Protein AF-A0A929F7S6-F1 (afdb_monomer_lite)

pLDDT: mean 72.22, std 9.47, range [52.81, 84.94]

Sequence (37 aa):
MPIYEYRCRVCGATSEYLIGVGKDENISCKECGSTEM

Secondary structure (DSSP, 8-state):
--PEEEE-TTT--EEEE---TT-------TTT--S--

Structure (mmCIF, N/CA/C/O backbone):
data_AF-A0A929F7S6-F1
#
_entry.id   AF-A0A929F7S6-F1
#
loop_
_atom_site.group_PDB
_atom_site.id
_atom_site.type_symbol
_atom_site.label_atom_id
_atom_site.label_alt_id
_atom_site.label_comp_id
_atom_site.label_asym_id
_atom_site.label_entity_id
_atom_site.label_seq_id
_atom_site.pdbx_PDB_ins_code
_atom_site.Cartn_x
_atom_site.Cartn_y
_atom_site.Cartn_z
_atom_site.occupancy
_atom_site.B_iso_or_equiv
_atom_site.auth_seq_id
_atom_site.auth_comp_id
_atom_site.auth_asym_id
_atom_site.auth_atom_id
_atom_site.pdbx_PDB_model_num
ATOM 1 N N . MET A 1 1 ? 1.742 -0.656 -19.302 1.00 65.50 1 MET A N 1
ATOM 2 C CA . MET A 1 1 ? 2.211 -0.110 -18.012 1.00 65.50 1 MET A CA 1
ATOM 3 C C . MET A 1 1 ? 1.491 -0.910 -16.937 1.00 65.50 1 MET A C 1
ATOM 5 O O . MET A 1 1 ? 0.270 -0.827 -16.920 1.00 65.50 1 MET A O 1
ATOM 9 N N . PRO A 1 2 ? 2.160 -1.796 -16.183 1.00 60.41 2 PRO A N 1
ATOM 10 C CA . PRO A 1 2 ? 1.468 -2.671 -15.242 1.00 60.41 2 PRO A CA 1
ATOM 11 C C . PRO A 1 2 ? 1.011 -1.859 -14.026 1.00 60.41 2 PRO A C 1
ATOM 13 O O . PRO A 1 2 ? 1.830 -1.319 -13.289 1.00 60.41 2 PRO A O 1
ATOM 16 N N . ILE A 1 3 ? -0.304 -1.736 -13.867 1.00 69.25 3 ILE A N 1
ATOM 17 C CA . ILE A 1 3 ? -0.937 -1.211 -12.658 1.00 69.25 3 ILE A CA 1
ATOM 18 C C . ILE A 1 3 ? -1.155 -2.427 -11.767 1.00 69.25 3 ILE A C 1
ATOM 20 O O . ILE A 1 3 ? -1.773 -3.398 -12.205 1.00 69.25 3 ILE A O 1
ATOM 24 N N . TYR A 1 4 ? -0.604 -2.406 -10.558 1.00 72.44 4 TYR A N 1
ATOM 25 C CA . TYR A 1 4 ? -0.819 -3.479 -9.598 1.00 72.44 4 TYR A CA 1
ATOM 26 C C . TYR A 1 4 ? -1.930 -3.057 -8.646 1.00 72.44 4 TYR A C 1
ATOM 28 O O . TYR A 1 4 ? -1.849 -2.009 -8.006 1.00 72.44 4 TYR A O 1
ATOM 36 N N . GLU A 1 5 ? -2.977 -3.871 -8.562 1.00 75.69 5 GLU A N 1
ATOM 37 C CA . GLU A 1 5 ? -4.001 -3.716 -7.538 1.00 75.69 5 GLU A CA 1
ATOM 38 C C . GLU A 1 5 ? -3.511 -4.391 -6.260 1.00 75.69 5 GLU A C 1
ATOM 40 O O . GLU A 1 5 ? -3.239 -5.593 -6.232 1.00 75.69 5 GLU A O 1
ATOM 45 N N . TYR A 1 6 ? -3.369 -3.599 -5.205 1.00 77.25 6 TYR A N 1
ATOM 46 C CA . TYR A 1 6 ? -2.929 -4.070 -3.909 1.00 77.25 6 TYR A CA 1
ATOM 47 C C . TYR A 1 6 ? -4.108 -4.106 -2.951 1.00 77.25 6 TYR A C 1
ATOM 49 O O . TYR A 1 6 ? -4.747 -3.085 -2.708 1.00 77.25 6 TYR A O 1
ATOM 57 N N . ARG A 1 7 ? -4.383 -5.266 -2.355 1.00 79.75 7 ARG A N 1
ATOM 58 C CA . ARG A 1 7 ? -5.425 -5.406 -1.337 1.00 79.75 7 ARG A CA 1
ATOM 59 C C . ARG A 1 7 ? -4.798 -5.543 0.038 1.00 79.75 7 ARG A C 1
ATOM 61 O O . ARG A 1 7 ? -4.146 -6.543 0.306 1.00 79.75 7 ARG A O 1
ATOM 68 N N . CYS A 1 8 ? -5.045 -4.576 0.914 1.00 84.06 8 CYS A N 1
ATOM 69 C CA . CYS A 1 8 ? -4.595 -4.649 2.296 1.00 84.06 8 CYS A CA 1
ATOM 70 C C . CYS A 1 8 ? -5.291 -5.806 3.020 1.00 84.06 8 CYS A C 1
ATOM 72 O O . CYS A 1 8 ? -6.522 -5.861 3.086 1.00 84.06 8 CYS A O 1
ATOM 74 N N . ARG A 1 9 ? -4.509 -6.711 3.612 1.00 81.50 9 ARG A N 1
ATOM 75 C CA . ARG A 1 9 ? -5.032 -7.831 4.414 1.00 81.50 9 ARG A CA 1
ATOM 76 C C . ARG A 1 9 ? -5.680 -7.424 5.737 1.00 81.50 9 ARG A C 1
ATOM 78 O O . ARG A 1 9 ? -6.454 -8.207 6.276 1.00 81.50 9 ARG A O 1
ATOM 85 N N . VAL A 1 10 ? -5.393 -6.227 6.249 1.00 84.56 10 VAL A N 1
ATOM 86 C CA . VAL A 1 10 ? -5.897 -5.768 7.555 1.00 84.56 10 VAL A CA 1
ATOM 87 C C . VAL A 1 10 ? -7.288 -5.148 7.445 1.00 84.56 10 VAL A C 1
ATOM 89 O O . VAL A 1 10 ? -8.206 -5.571 8.139 1.00 84.56 10 VAL A O 1
ATOM 92 N N . CYS A 1 11 ? -7.468 -4.157 6.569 1.00 84.94 11 CYS A N 1
ATOM 93 C CA . CYS A 1 11 ? -8.761 -3.480 6.397 1.00 84.94 11 CYS A CA 1
ATOM 94 C C . CYS A 1 11 ? -9.555 -3.978 5.182 1.00 84.94 11 CYS A C 1
ATOM 96 O O . CYS A 1 11 ? -10.723 -3.636 5.029 1.00 84.94 11 CYS A O 1
ATOM 98 N N . GLY A 1 12 ? -8.937 -4.772 4.304 1.00 82.69 12 GLY A N 1
ATOM 99 C CA . GLY A 1 12 ? -9.562 -5.250 3.073 1.00 82.69 12 GLY A CA 1
ATOM 100 C C . GLY A 1 12 ? -9.611 -4.219 1.945 1.00 82.69 12 GLY A C 1
ATOM 101 O O . GLY A 1 12 ? -10.110 -4.565 0.874 1.00 82.69 12 GLY A O 1
ATOM 102 N N . ALA A 1 13 ? -9.097 -3.002 2.158 1.00 84.06 13 ALA A N 1
ATOM 103 C CA . ALA A 1 13 ? -9.095 -1.943 1.157 1.00 84.06 13 ALA A CA 1
ATOM 104 C C . ALA A 1 13 ? -8.193 -2.291 -0.031 1.00 84.06 13 ALA A C 1
ATOM 106 O O . ALA A 1 13 ? -7.054 -2.731 0.141 1.00 84.06 13 ALA A O 1
ATOM 107 N N . THR A 1 14 ? -8.701 -2.061 -1.237 1.00 81.44 14 THR A N 1
ATOM 108 C CA . THR A 1 14 ? -7.949 -2.160 -2.487 1.00 81.44 14 THR A CA 1
ATOM 109 C C . THR A 1 14 ? -7.394 -0.792 -2.857 1.00 81.44 14 THR A C 1
ATOM 111 O O . THR A 1 14 ? -8.084 0.222 -2.793 1.00 81.44 14 THR A O 1
ATOM 114 N N . SER A 1 15 ? -6.119 -0.741 -3.206 1.00 76.19 15 SER A N 1
ATOM 115 C CA . SER A 1 15 ? -5.416 0.464 -3.622 1.00 76.19 15 SER A CA 1
ATOM 116 C C . SER A 1 15 ? -4.598 0.143 -4.859 1.00 76.19 15 SER A C 1
ATOM 118 O O . SER A 1 15 ? -3.853 -0.833 -4.902 1.00 76.19 15 SER A O 1
ATOM 120 N N . GLU A 1 16 ? -4.756 0.966 -5.883 1.00 75.12 16 GLU A N 1
ATOM 121 C CA . GLU A 1 16 ? -4.017 0.828 -7.128 1.00 75.12 16 GLU A CA 1
ATOM 122 C C . GLU A 1 16 ? -2.645 1.478 -6.955 1.00 75.12 16 GLU A C 1
ATOM 124 O O . GLU A 1 16 ? -2.538 2.681 -6.696 1.00 75.12 16 GLU A O 1
ATOM 129 N N . T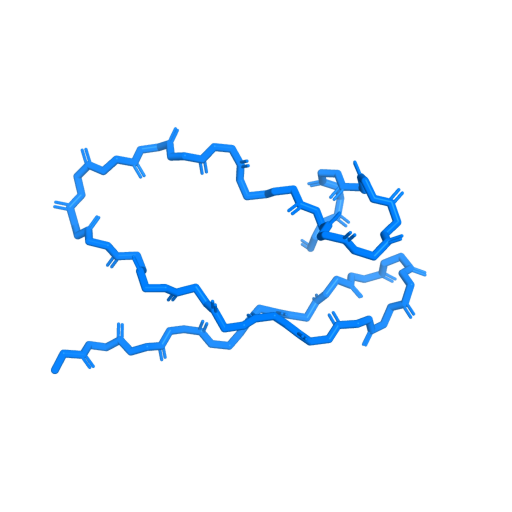YR A 1 17 ? -1.585 0.683 -7.087 1.00 73.50 17 TYR A N 1
ATOM 130 C CA . TYR A 1 17 ? -0.220 1.181 -7.053 1.00 73.50 17 T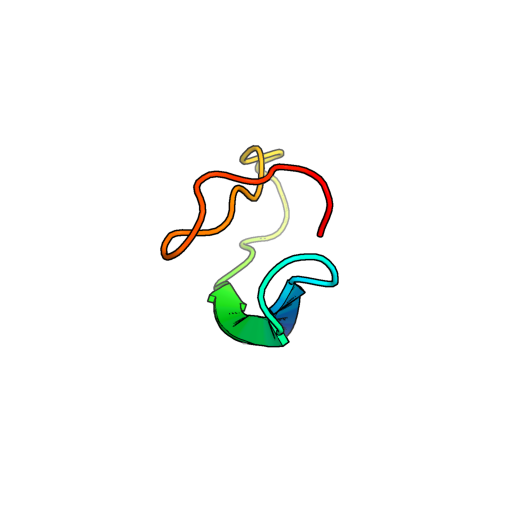YR A CA 1
ATOM 131 C C . TYR A 1 17 ? 0.386 1.137 -8.449 1.00 73.50 17 TYR A C 1
ATOM 133 O O . TYR A 1 17 ? 0.543 0.093 -9.090 1.00 73.50 17 TYR A O 1
ATOM 141 N N . LEU A 1 18 ? 0.774 2.322 -8.905 1.00 68.06 18 LEU A N 1
ATOM 142 C CA . LEU A 1 18 ? 1.607 2.516 -10.079 1.00 68.06 18 LEU A CA 1
ATOM 143 C C . LEU A 1 18 ? 3.063 2.276 -9.665 1.00 68.06 18 LEU A C 1
ATOM 145 O O . LEU A 1 18 ? 3.823 3.221 -9.469 1.00 68.06 18 LEU A O 1
ATOM 149 N N . ILE A 1 19 ? 3.444 1.009 -9.479 1.00 66.94 19 ILE A N 1
ATOM 150 C CA . ILE A 1 19 ? 4.832 0.660 -9.159 1.00 66.94 19 ILE A CA 1
ATOM 151 C C . ILE A 1 19 ? 5.676 0.850 -10.424 1.00 66.94 19 ILE A C 1
ATOM 153 O O . ILE A 1 19 ? 5.719 -0.002 -11.314 1.00 66.94 19 ILE A O 1
ATOM 157 N N . GLY A 1 20 ? 6.345 1.998 -10.516 1.00 62.22 20 GLY A N 1
ATOM 158 C CA . GLY A 1 20 ? 7.457 2.177 -11.439 1.00 62.22 20 GLY A CA 1
ATOM 159 C C . GLY A 1 20 ? 8.610 1.277 -10.999 1.0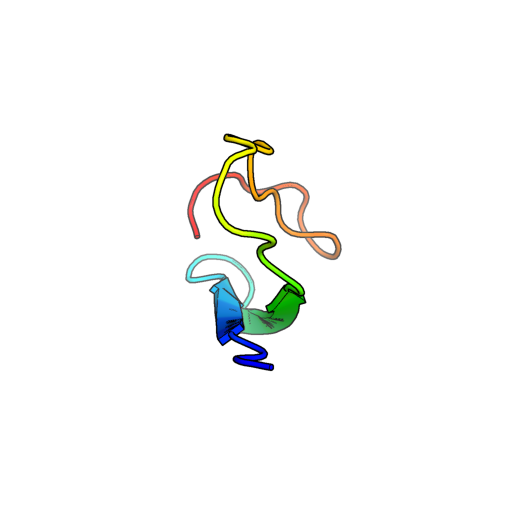0 62.22 20 GLY A C 1
ATOM 160 O O . GLY A 1 20 ? 9.012 1.314 -9.839 1.00 62.22 20 GLY A O 1
ATOM 161 N N . VAL A 1 21 ? 9.129 0.452 -11.910 1.00 53.09 21 VAL A N 1
ATOM 162 C CA . VAL A 1 21 ? 10.282 -0.426 -11.657 1.00 53.09 21 VAL A CA 1
ATOM 163 C C . VAL A 1 21 ? 11.444 0.431 -11.129 1.00 53.09 21 VAL A C 1
ATOM 165 O O . VAL A 1 21 ? 12.028 1.191 -11.898 1.00 53.09 21 VAL A O 1
ATOM 168 N N . GLY A 1 22 ? 11.755 0.359 -9.829 1.00 55.47 22 GLY A N 1
ATOM 169 C CA . GLY A 1 22 ? 12.941 1.011 -9.251 1.00 55.47 22 GLY A CA 1
ATOM 170 C C . GLY A 1 22 ? 12.750 1.907 -8.023 1.00 55.47 22 GLY A C 1
ATOM 171 O O . GLY A 1 22 ? 13.722 2.545 -7.623 1.00 55.47 22 GLY A O 1
ATOM 172 N N . LYS A 1 23 ? 11.566 1.980 -7.405 1.00 52.81 23 LYS A N 1
ATOM 173 C CA . LYS A 1 23 ? 11.431 2.600 -6.077 1.00 52.81 23 LYS A CA 1
ATOM 174 C C . LYS A 1 23 ? 10.761 1.653 -5.094 1.00 52.81 23 LYS A C 1
ATOM 176 O O . LYS A 1 23 ? 9.574 1.371 -5.219 1.00 52.81 23 LYS A O 1
ATOM 181 N N . ASP A 1 24 ? 11.527 1.228 -4.097 1.00 55.56 24 ASP A N 1
ATOM 182 C CA . ASP A 1 24 ? 11.057 0.681 -2.825 1.00 55.56 24 ASP A CA 1
ATOM 183 C C . ASP A 1 24 ? 10.266 1.757 -2.053 1.00 55.56 24 ASP A C 1
ATOM 185 O O . ASP A 1 24 ? 10.680 2.253 -1.004 1.00 55.56 24 ASP A O 1
ATOM 189 N N . GLU A 1 25 ? 9.135 2.203 -2.601 1.00 62.31 25 GLU A N 1
ATOM 190 C CA . GLU A 1 25 ? 8.172 2.973 -1.825 1.00 62.31 25 GLU A CA 1
ATOM 191 C C . GLU A 1 25 ? 7.518 2.010 -0.840 1.00 62.31 25 GLU A C 1
ATOM 193 O O . GLU A 1 25 ? 6.957 0.992 -1.233 1.00 62.31 25 GLU A O 1
ATOM 198 N N . ASN A 1 26 ? 7.635 2.313 0.454 1.00 6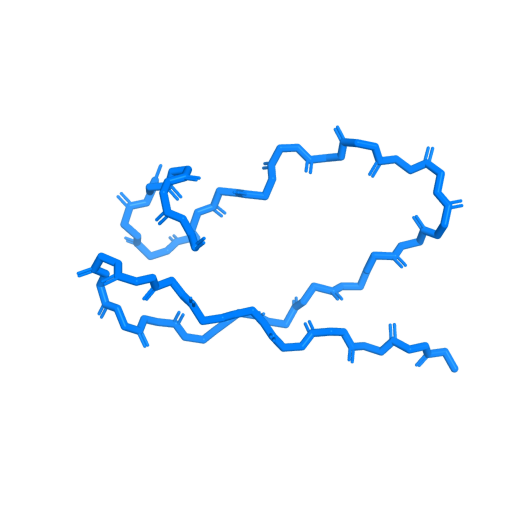3.66 26 ASN A N 1
ATOM 199 C CA . ASN A 1 26 ? 6.967 1.570 1.515 1.00 63.66 26 ASN A CA 1
ATOM 200 C C . ASN A 1 26 ? 5.452 1.665 1.286 1.00 63.66 26 ASN A C 1
ATOM 202 O O . ASN A 1 26 ? 4.812 2.658 1.648 1.00 63.66 26 ASN A O 1
ATOM 206 N N . ILE A 1 27 ? 4.902 0.644 0.629 1.00 70.62 27 ILE A N 1
ATOM 207 C CA . ILE A 1 27 ? 3.490 0.545 0.284 1.00 70.62 27 ILE A CA 1
ATOM 208 C C . ILE A 1 27 ? 2.727 0.404 1.606 1.00 70.62 27 ILE A C 1
ATOM 210 O O . ILE A 1 27 ? 2.739 -0.636 2.255 1.00 70.62 27 ILE A O 1
ATOM 214 N N . SER A 1 28 ? 2.134 1.509 2.048 1.00 74.94 28 SER A N 1
ATOM 215 C CA . SER A 1 28 ? 1.341 1.611 3.273 1.00 74.94 28 SER A CA 1
ATOM 216 C C . SER A 1 28 ? -0.091 1.974 2.914 1.00 74.94 28 SER A C 1
ATOM 218 O O . SER A 1 28 ? -0.355 2.669 1.924 1.00 74.94 28 SER A O 1
ATOM 220 N N . CYS A 1 29 ? -1.039 1.395 3.647 1.00 81.19 29 CYS A N 1
ATOM 221 C CA . CYS A 1 29 ? -2.428 1.411 3.232 1.00 81.19 29 CYS A CA 1
ATOM 222 C C . CYS A 1 29 ? -2.971 2.805 3.487 1.00 81.19 29 CYS A C 1
ATOM 224 O O . CYS A 1 29 ? -2.905 3.293 4.610 1.00 81.19 29 CYS A O 1
ATOM 226 N N . LYS A 1 30 ? -3.526 3.448 2.459 1.00 76.62 30 LYS A N 1
ATOM 227 C CA . LYS A 1 30 ? -4.061 4.808 2.601 1.00 76.62 30 LYS A CA 1
ATOM 228 C C . LYS A 1 30 ? -5.279 4.884 3.526 1.00 76.62 30 LYS A C 1
ATOM 230 O O . LYS A 1 30 ? -5.547 5.949 4.063 1.00 76.62 30 LYS A O 1
ATOM 235 N N . GLU A 1 31 ? -5.979 3.769 3.721 1.00 81.81 31 GLU A N 1
ATOM 236 C CA 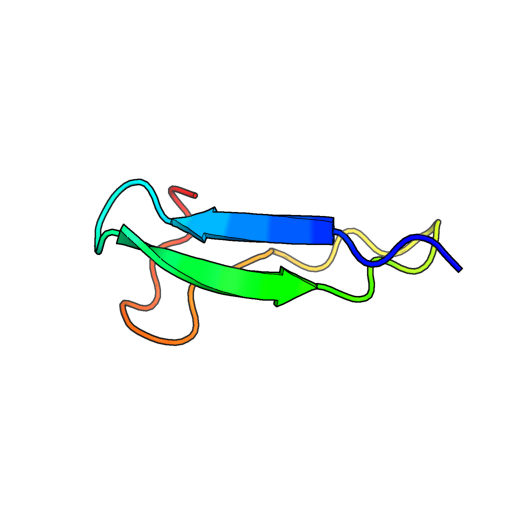. GLU A 1 31 ? -7.187 3.697 4.550 1.00 81.81 31 GLU A CA 1
ATOM 237 C C . 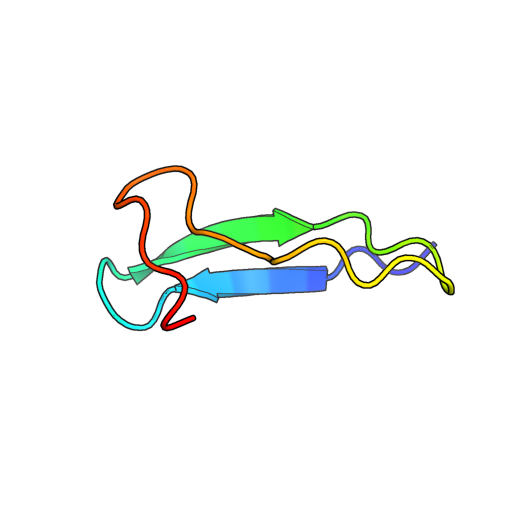GLU A 1 31 ? -6.867 3.460 6.030 1.00 81.81 31 GLU A C 1
ATOM 239 O O . GLU A 1 31 ? -7.393 4.147 6.898 1.00 81.81 31 GLU A O 1
ATOM 244 N N . CYS A 1 32 ? -5.996 2.496 6.341 1.00 83.88 32 CYS A N 1
ATOM 245 C CA . CYS A 1 32 ? -5.716 2.108 7.729 1.00 83.88 32 CYS A CA 1
ATOM 246 C C . CYS A 1 32 ? -4.296 2.439 8.206 1.00 83.88 32 CYS A C 1
ATOM 248 O O . CYS A 1 32 ? -3.978 2.211 9.369 1.00 83.88 32 CYS A O 1
ATOM 250 N N . GLY A 1 33 ? -3.423 2.933 7.325 1.00 76.69 33 GLY A N 1
ATOM 251 C CA . GLY A 1 33 ? -2.011 3.185 7.623 1.00 76.69 33 GLY A CA 1
ATOM 252 C C . GLY A 1 33 ? -1.169 1.918 7.792 1.00 76.69 33 GLY A C 1
ATOM 253 O O . GLY A 1 33 ? 0.013 2.015 8.110 1.00 76.69 33 GLY A O 1
ATOM 254 N N . SER A 1 34 ? -1.751 0.732 7.589 1.00 76.81 34 SER A N 1
ATOM 255 C CA . SER A 1 34 ? -1.050 -0.536 7.773 1.00 76.81 34 SER A CA 1
ATOM 256 C C . SER A 1 34 ? -0.012 -0.762 6.674 1.00 76.81 34 SER A C 1
ATOM 258 O O . SER A 1 34 ? -0.319 -0.641 5.487 1.00 76.81 34 SER A O 1
ATOM 260 N N . THR A 1 35 ? 1.205 -1.119 7.070 1.00 72.56 35 THR A N 1
ATOM 261 C CA . THR A 1 35 ? 2.246 -1.703 6.206 1.00 72.56 35 THR A CA 1
ATOM 262 C C . THR A 1 35 ? 2.101 -3.218 6.070 1.00 72.56 35 THR A C 1
ATOM 264 O O . THR A 1 35 ? 2.766 -3.819 5.233 1.00 72.56 35 THR A O 1
ATOM 267 N N . GLU A 1 36 ? 1.222 -3.839 6.866 1.00 66.31 36 GLU A N 1
ATOM 268 C CA . GLU A 1 36 ? 0.792 -5.217 6.644 1.00 66.31 36 GLU A CA 1
ATOM 269 C C . GLU A 1 36 ? -0.250 -5.223 5.544 1.00 66.31 36 GLU A C 1
ATOM 271 O O . GLU A 1 36 ? -1.397 -4.781 5.709 1.00 66.31 36 GLU A O 1
ATOM 276 N N . MET A 1 37 ? 0.202 -5.670 4.392 1.00 62.19 37 MET A N 1
ATOM 277 C CA . MET A 1 37 ? -0.474 -5.466 3.144 1.00 62.19 37 MET A CA 1
ATOM 278 C C . MET A 1 37 ? -0.578 -6.818 2.458 1.00 62.19 37 MET A C 1
ATOM 280 O O . MET A 1 37 ? 0.454 -7.493 2.275 1.00 62.19 37 MET A O 1
#

Radius of gyration: 9.9 Å; chains: 1; bounding box: 22×13×26 Å

Foldseek 3Di:
DDWDWDAAPPPRDTDTDPDDPPDPDQDADPPPRDSRD